Protein AF-A0A6C0B9B1-F1 (afdb_monomer_lite)

Sequence (68 aa):
MPTNSDKWRFTLYTVIMVIVLFNKYAFKTVDRIVGSVVPIYKNGCSTLAGFIVHLMVFTLVLRYSMDL

Foldseek 3Di:
DDDPVNVVVLVVVLVVLCVVCVDLVNLVVVCVVCVVPPNQDDPSDGDPVSVVVSVVVSVVVSVVVVVD

Structure (mmCIF, N/CA/C/O backbone):
data_AF-A0A6C0B9B1-F1
#
_entry.id   AF-A0A6C0B9B1-F1
#
loop_
_atom_site.group_PDB
_atom_site.id
_atom_site.type_symbol
_atom_site.label_atom_id
_atom_site.label_alt_id
_atom_site.label_comp_id
_atom_site.label_asym_id
_atom_site.label_entity_id
_atom_site.label_seq_id
_atom_site.pdbx_PDB_ins_code
_atom_site.Cartn_x
_atom_site.Cartn_y
_atom_site.Cartn_z
_atom_site.occupancy
_atom_site.B_iso_or_equiv
_atom_site.auth_seq_id
_atom_site.auth_comp_id
_atom_site.auth_asym_id
_atom_site.auth_atom_id
_atom_site.pdbx_PDB_model_num
ATOM 1 N N . MET A 1 1 ? 22.596 -4.636 -12.303 1.00 61.00 1 MET A N 1
ATOM 2 C CA . MET A 1 1 ? 22.515 -3.398 -11.495 1.00 61.00 1 MET A CA 1
ATOM 3 C C . MET A 1 1 ? 21.328 -2.615 -12.030 1.00 61.00 1 MET A C 1
ATOM 5 O O . MET A 1 1 ? 21.301 -2.436 -13.242 1.00 61.00 1 MET A O 1
ATOM 9 N N . PRO A 1 2 ? 20.341 -2.213 -11.215 1.00 75.94 2 PRO A N 1
ATOM 10 C CA . PRO A 1 2 ? 19.224 -1.416 -11.716 1.00 75.94 2 PRO A CA 1
ATOM 11 C C . PRO A 1 2 ? 19.731 -0.057 -12.210 1.00 75.94 2 PRO A C 1
ATOM 13 O O . PRO A 1 2 ? 20.523 0.608 -11.534 1.00 75.94 2 PRO A O 1
ATOM 16 N N . THR A 1 3 ? 19.289 0.341 -13.397 1.00 86.00 3 THR A N 1
ATOM 17 C CA . THR A 1 3 ? 19.611 1.637 -14.003 1.00 86.00 3 THR A CA 1
ATOM 18 C C . THR A 1 3 ? 18.856 2.768 -13.291 1.00 86.00 3 THR A C 1
ATOM 20 O O . THR A 1 3 ? 17.896 2.533 -12.554 1.00 86.00 3 THR A O 1
ATOM 23 N N . ASN A 1 4 ? 19.257 4.028 -13.495 1.00 84.25 4 ASN A N 1
ATOM 24 C CA . ASN A 1 4 ? 18.500 5.166 -12.950 1.00 84.25 4 ASN A CA 1
ATOM 25 C C . ASN A 1 4 ? 17.054 5.202 -13.476 1.00 84.25 4 ASN A C 1
ATOM 27 O O . ASN A 1 4 ? 16.147 5.553 -12.726 1.00 84.25 4 ASN A O 1
ATOM 31 N N . SER A 1 5 ? 16.827 4.782 -14.723 1.00 84.44 5 SER A N 1
ATOM 32 C CA . SER A 1 5 ? 15.490 4.607 -15.300 1.00 84.44 5 SER A CA 1
ATOM 33 C C . SER A 1 5 ? 14.662 3.560 -14.558 1.00 84.44 5 SER A C 1
ATOM 35 O O . SER A 1 5 ? 13.486 3.804 -14.296 1.00 84.44 5 SER A O 1
ATOM 37 N N . ASP A 1 6 ? 15.267 2.442 -14.148 1.00 82.69 6 ASP A N 1
ATOM 38 C CA . ASP A 1 6 ? 14.560 1.406 -13.385 1.00 82.69 6 ASP A CA 1
ATOM 39 C C . ASP A 1 6 ? 14.100 1.948 -12.031 1.00 82.69 6 ASP A C 1
ATOM 41 O O . ASP A 1 6 ? 12.949 1.757 -11.645 1.00 82.69 6 ASP A O 1
ATOM 45 N N . LYS A 1 7 ? 14.956 2.712 -11.339 1.00 80.94 7 LYS A N 1
ATOM 46 C CA . LYS A 1 7 ? 14.604 3.339 -10.053 1.00 80.94 7 LYS A CA 1
ATOM 47 C C . LYS A 1 7 ? 13.400 4.270 -10.185 1.00 80.94 7 LYS A C 1
ATOM 49 O O . LYS A 1 7 ? 12.470 4.178 -9.391 1.00 80.94 7 LYS A O 1
ATOM 54 N N . TRP A 1 8 ? 13.396 5.137 -11.198 1.00 86.25 8 TRP A N 1
ATOM 55 C CA . TRP A 1 8 ? 12.275 6.046 -11.454 1.00 86.25 8 TRP A CA 1
ATOM 56 C C . TRP A 1 8 ? 10.991 5.304 -11.803 1.00 86.25 8 TRP A C 1
ATOM 58 O O . TRP A 1 8 ? 9.919 5.672 -11.324 1.00 86.25 8 TRP A O 1
ATOM 68 N N . ARG A 1 9 ? 11.100 4.232 -12.588 1.00 84.69 9 ARG A N 1
ATOM 69 C CA . ARG A 1 9 ? 9.967 3.384 -12.949 1.00 84.69 9 ARG A CA 1
ATOM 70 C C . ARG A 1 9 ? 9.347 2.746 -11.703 1.00 84.69 9 ARG A C 1
ATOM 72 O O . ARG A 1 9 ? 8.143 2.881 -11.510 1.00 84.69 9 ARG A O 1
ATOM 79 N N . PHE A 1 10 ? 10.151 2.157 -10.816 1.00 84.12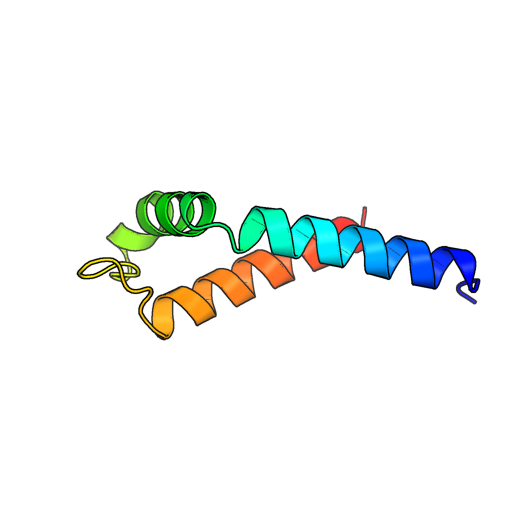 10 PHE A N 1
ATOM 80 C CA . PHE A 1 10 ? 9.661 1.602 -9.547 1.00 84.12 10 PHE A CA 1
ATOM 81 C C . PHE A 1 10 ? 9.031 2.665 -8.641 1.00 84.12 10 PHE A C 1
ATOM 83 O O . PHE A 1 10 ? 7.947 2.442 -8.103 1.00 84.12 10 PHE A O 1
ATOM 90 N N . THR A 1 11 ? 9.647 3.841 -8.509 1.00 87.00 11 THR A N 1
ATOM 91 C CA . THR A 1 11 ? 9.071 4.950 -7.732 1.00 87.00 11 THR A CA 1
ATOM 92 C C . THR A 1 11 ? 7.703 5.364 -8.276 1.00 87.00 11 THR A C 1
ATOM 94 O O . THR A 1 11 ? 6.753 5.506 -7.513 1.00 87.00 11 THR A O 1
ATOM 97 N N . LEU A 1 12 ? 7.558 5.507 -9.595 1.00 88.75 12 LEU A N 1
ATOM 98 C CA . LEU A 1 12 ? 6.279 5.879 -10.203 1.00 88.75 12 LEU A CA 1
ATOM 99 C C . LEU A 1 12 ? 5.215 4.792 -10.013 1.00 88.75 12 LEU A C 1
ATOM 101 O O . LEU A 1 12 ? 4.094 5.110 -9.616 1.00 88.75 12 LEU A O 1
ATOM 105 N N . TYR A 1 13 ? 5.561 3.519 -10.228 1.00 86.19 13 TYR A N 1
ATOM 106 C CA . TYR A 1 13 ? 4.630 2.405 -10.012 1.00 86.19 13 TYR A CA 1
ATOM 107 C C . TYR A 1 13 ? 4.136 2.347 -8.570 1.00 86.19 13 TYR A C 1
ATOM 109 O O . TYR A 1 13 ? 2.933 2.260 -8.329 1.00 86.19 13 TYR A O 1
ATOM 117 N N . THR A 1 14 ? 5.052 2.440 -7.610 1.00 86.69 14 THR A N 1
ATOM 118 C CA . THR A 1 14 ? 4.709 2.375 -6.187 1.00 86.69 14 THR A CA 1
ATOM 119 C C . THR A 1 14 ? 3.869 3.574 -5.745 1.00 86.69 14 THR A C 1
ATOM 121 O O . THR A 1 14 ? 2.896 3.385 -5.020 1.00 86.69 14 THR A O 1
ATOM 124 N N . VAL A 1 15 ? 4.145 4.785 -6.243 1.00 90.12 15 VAL A N 1
ATOM 125 C CA . VAL A 1 15 ? 3.318 5.977 -5.974 1.00 90.12 15 VAL A CA 1
ATOM 126 C C . VAL A 1 15 ? 1.902 5.823 -6.530 1.00 90.12 15 VAL A C 1
ATOM 128 O O . VAL A 1 15 ? 0.935 6.059 -5.807 1.00 90.12 15 VAL A O 1
ATOM 131 N N . ILE A 1 16 ? 1.756 5.388 -7.785 1.00 88.62 16 ILE A N 1
ATOM 132 C CA . ILE A 1 16 ? 0.438 5.158 -8.398 1.00 88.62 16 ILE A CA 1
ATOM 133 C C . ILE A 1 16 ? -0.344 4.120 -7.586 1.00 88.62 16 ILE A C 1
ATOM 135 O O . ILE A 1 16 ? -1.519 4.313 -7.274 1.00 88.62 16 ILE A O 1
ATOM 139 N N . MET A 1 17 ? 0.326 3.044 -7.184 1.00 85.56 17 MET A N 1
ATOM 140 C CA . MET A 1 17 ? -0.258 1.972 -6.390 1.00 85.56 17 MET A CA 1
ATOM 141 C C . MET A 1 17 ? -0.719 2.448 -5.007 1.00 85.56 17 MET A C 1
ATOM 143 O O . MET A 1 17 ? -1.827 2.112 -4.588 1.00 85.56 17 MET A O 1
ATOM 147 N N . VAL A 1 18 ? 0.083 3.275 -4.321 1.00 86.06 18 VAL A N 1
ATOM 148 C CA . VAL A 1 18 ? -0.308 3.913 -3.054 1.00 86.06 18 VAL A CA 1
ATOM 149 C C . VAL A 1 18 ? -1.540 4.781 -3.255 1.00 86.06 18 VAL A C 1
ATOM 151 O O . VAL A 1 18 ? -2.467 4.673 -2.467 1.00 86.06 18 VAL A O 1
ATOM 154 N N . ILE A 1 19 ? -1.597 5.608 -4.300 1.00 85.62 19 ILE A N 1
ATOM 155 C CA . ILE A 1 19 ? -2.748 6.493 -4.548 1.00 85.62 19 ILE A CA 1
ATOM 156 C C . ILE A 1 19 ? -4.032 5.682 -4.753 1.00 85.62 19 ILE A C 1
ATOM 158 O O . ILE A 1 19 ? -5.079 6.019 -4.196 1.00 85.62 19 ILE A O 1
ATOM 162 N N . VAL A 1 20 ? -3.955 4.596 -5.526 1.00 83.00 20 VAL A N 1
ATOM 163 C CA . VAL A 1 20 ? -5.099 3.710 -5.775 1.00 83.00 20 VAL A CA 1
ATOM 164 C C . VAL A 1 20 ? -5.536 3.015 -4.487 1.00 83.00 20 VAL A C 1
ATOM 166 O O . VAL A 1 20 ? -6.727 2.995 -4.170 1.00 83.00 20 VAL A O 1
ATOM 169 N N . LEU A 1 21 ? -4.584 2.475 -3.724 1.00 77.56 21 LEU A N 1
ATOM 170 C CA . LEU A 1 21 ? -4.891 1.701 -2.529 1.00 77.56 21 LEU A CA 1
ATOM 171 C C . LEU A 1 21 ? -5.259 2.583 -1.333 1.00 77.56 21 LEU A C 1
ATOM 173 O O . LEU A 1 21 ? -6.145 2.207 -0.585 1.00 77.56 21 LEU A O 1
ATOM 177 N N . PHE A 1 22 ? -4.681 3.763 -1.140 1.00 77.81 22 PHE A N 1
ATOM 178 C CA . PHE A 1 22 ? -4.982 4.644 0.003 1.00 77.81 22 PHE A CA 1
ATOM 179 C C . PHE A 1 22 ? -6.190 5.565 -0.227 1.00 77.81 22 PHE A C 1
ATOM 181 O O . PHE A 1 22 ? -6.449 6.482 0.554 1.00 77.81 22 PHE A O 1
ATOM 188 N N . ASN A 1 23 ? -6.980 5.315 -1.269 1.00 78.69 23 ASN A N 1
ATOM 189 C CA . ASN A 1 23 ? -8.240 6.010 -1.487 1.00 78.69 23 ASN A CA 1
ATOM 190 C C . ASN A 1 23 ? -9.310 5.559 -0.464 1.00 78.69 23 ASN A C 1
ATOM 192 O O . ASN A 1 23 ? -9.412 4.376 -0.137 1.00 78.69 23 ASN A O 1
ATOM 196 N N . LYS A 1 24 ? -10.182 6.478 -0.012 1.00 69.81 24 LYS A N 1
ATOM 197 C CA . LYS A 1 24 ? -11.369 6.175 0.819 1.00 69.81 24 LYS A CA 1
ATOM 198 C C . LYS A 1 24 ? -12.200 5.007 0.271 1.00 69.81 24 LYS A C 1
ATOM 200 O O . LYS A 1 24 ? -12.743 4.228 1.051 1.00 69.81 24 LYS A O 1
ATOM 205 N N . TYR A 1 25 ? -12.293 4.871 -1.053 1.00 70.25 25 TYR A N 1
ATOM 206 C CA . TYR A 1 25 ? -13.008 3.754 -1.678 1.00 70.25 25 TYR A CA 1
ATOM 207 C C . TYR A 1 25 ? -12.326 2.406 -1.430 1.00 70.25 25 TYR A C 1
ATOM 209 O O . TYR A 1 25 ? -13.009 1.439 -1.113 1.00 70.25 25 TYR A O 1
ATOM 217 N N . ALA A 1 26 ? -10.997 2.343 -1.504 1.00 72.06 26 ALA A N 1
ATOM 218 C CA . ALA A 1 26 ? -10.245 1.118 -1.259 1.00 72.06 26 ALA A CA 1
ATOM 219 C C . ALA A 1 26 ? -10.321 0.692 0.215 1.00 72.06 26 ALA A C 1
ATOM 221 O O . ALA A 1 26 ? -10.546 -0.485 0.488 1.00 72.06 26 ALA A O 1
ATOM 222 N N . PHE A 1 27 ? -10.273 1.645 1.153 1.00 69.38 27 PHE A N 1
ATOM 223 C CA . PHE A 1 27 ? -10.540 1.374 2.572 1.00 69.38 27 PHE A CA 1
ATOM 224 C C . PHE A 1 27 ? -11.924 0.756 2.797 1.00 69.38 27 PHE A C 1
ATOM 226 O O . PHE A 1 27 ? -12.051 -0.212 3.539 1.00 69.38 27 PHE A O 1
ATOM 233 N N . LYS A 1 28 ? -12.960 1.269 2.121 1.00 69.31 28 LYS A N 1
ATOM 234 C CA . LYS A 1 28 ? -14.323 0.722 2.204 1.00 69.31 28 LYS A CA 1
ATOM 235 C C . LYS A 1 28 ? -14.427 -0.687 1.610 1.00 69.31 28 LYS A C 1
ATOM 237 O O . LYS A 1 28 ? -15.190 -1.508 2.112 1.00 69.31 28 LYS A O 1
ATOM 242 N N . THR A 1 29 ? -13.682 -0.974 0.544 1.00 72.31 29 THR A N 1
ATOM 243 C CA . THR A 1 29 ? -13.644 -2.309 -0.069 1.00 72.31 29 THR A CA 1
ATOM 244 C C . THR A 1 29 ? -12.943 -3.314 0.839 1.00 72.31 29 THR A C 1
ATOM 246 O O . THR A 1 29 ? -13.472 -4.400 1.057 1.00 72.31 29 THR A O 1
ATOM 249 N N . VAL A 1 30 ? -11.799 -2.944 1.424 1.00 70.75 30 VAL A N 1
ATOM 250 C CA . VAL A 1 30 ? -11.068 -3.801 2.371 1.00 70.75 30 VAL A CA 1
ATOM 251 C C . VAL A 1 30 ? -11.874 -4.010 3.654 1.00 70.75 30 VAL A C 1
ATOM 253 O O . VAL A 1 30 ? -11.969 -5.142 4.113 1.00 70.75 30 VAL A O 1
ATOM 256 N N . ASP A 1 31 ? -12.536 -2.977 4.183 1.00 70.19 31 ASP A N 1
ATOM 257 C CA . ASP A 1 31 ? -13.471 -3.113 5.310 1.00 70.19 31 ASP A CA 1
ATOM 258 C C . ASP A 1 31 ? -14.664 -4.018 4.961 1.00 70.19 31 ASP A C 1
ATOM 260 O O . ASP A 1 31 ? -15.067 -4.831 5.775 1.00 70.19 31 ASP A O 1
ATOM 264 N N . ARG A 1 32 ? -15.184 -4.009 3.729 1.00 70.25 32 ARG A N 1
ATOM 265 C CA . ARG A 1 32 ? -16.218 -4.986 3.337 1.00 70.25 32 ARG A CA 1
ATOM 266 C C . ARG A 1 32 ? -15.726 -6.433 3.306 1.00 70.25 32 ARG A C 1
ATOM 268 O O . ARG A 1 32 ? -16.521 -7.333 3.556 1.00 70.25 32 ARG A O 1
ATOM 275 N N . ILE A 1 33 ? -14.457 -6.658 2.973 1.00 72.12 33 ILE A N 1
ATOM 276 C CA . ILE A 1 33 ? -13.877 -8.002 2.835 1.00 72.12 33 ILE A CA 1
ATOM 277 C C . ILE A 1 33 ? -13.387 -8.530 4.193 1.00 72.12 33 ILE A C 1
ATOM 279 O O . ILE A 1 33 ? -13.604 -9.691 4.521 1.00 72.12 33 ILE A O 1
ATOM 283 N N . VAL A 1 34 ? -12.745 -7.677 4.995 1.00 69.88 34 VAL A N 1
ATOM 284 C CA . VAL A 1 34 ? -12.071 -8.043 6.255 1.00 69.88 34 VAL A CA 1
ATOM 285 C C . VAL A 1 34 ? -12.842 -7.567 7.495 1.00 69.88 34 VAL A C 1
ATOM 287 O O . VAL A 1 34 ? -12.626 -8.078 8.592 1.00 69.88 34 VAL A O 1
ATOM 290 N N . GLY A 1 35 ? -13.810 -6.662 7.336 1.00 64.44 35 GLY A N 1
ATOM 291 C CA . GLY A 1 35 ? -14.649 -6.112 8.411 1.00 64.44 35 GLY A CA 1
ATOM 292 C C . GLY A 1 35 ? -15.475 -7.144 9.171 1.00 64.44 35 GLY A C 1
ATOM 293 O O . GLY A 1 35 ? -15.876 -6.891 10.304 1.00 64.44 35 GLY A O 1
ATOM 294 N N . SER A 1 36 ? -15.681 -8.332 8.587 1.00 63.72 36 SER A N 1
ATOM 295 C CA . SER A 1 36 ? -16.281 -9.480 9.277 1.00 63.72 36 SER A CA 1
ATOM 296 C C . SER A 1 36 ? -15.385 -10.059 10.380 1.00 63.72 36 SER A C 1
ATOM 298 O O . SER A 1 36 ? -15.892 -10.751 11.258 1.00 63.72 36 SER A O 1
ATOM 300 N N . VAL A 1 37 ? -14.071 -9.827 10.321 1.00 63.31 37 VAL A N 1
ATOM 301 C CA . VAL A 1 37 ? -13.078 -10.386 11.254 1.00 63.31 37 VAL A CA 1
ATOM 302 C C . VAL A 1 37 ? -12.569 -9.313 12.218 1.00 63.31 37 VAL A C 1
ATOM 304 O O . VAL A 1 37 ? -12.347 -9.592 13.393 1.00 63.31 37 VAL A O 1
ATOM 307 N N . VAL A 1 38 ? -12.412 -8.071 11.748 1.00 61.12 38 VAL A N 1
ATOM 308 C CA . VAL A 1 38 ? -11.956 -6.934 12.562 1.00 61.12 38 VAL A CA 1
ATOM 309 C C . VAL A 1 38 ? -12.711 -5.686 12.109 1.00 61.12 38 VAL A C 1
ATOM 311 O O . VAL A 1 38 ? -12.659 -5.396 10.924 1.00 61.12 38 VAL A O 1
ATOM 314 N N . PRO A 1 39 ? -13.377 -4.902 12.975 1.00 58.03 39 PRO A N 1
ATOM 315 C CA . PRO A 1 39 ? -14.012 -3.655 12.547 1.00 58.03 39 PRO A CA 1
ATOM 316 C C . PRO A 1 39 ? -12.944 -2.617 12.145 1.00 58.03 39 PRO A C 1
ATOM 318 O O . PRO A 1 39 ? -12.273 -2.028 12.997 1.00 58.03 39 PRO A O 1
ATOM 321 N N . ILE A 1 40 ? -12.773 -2.400 10.838 1.00 63.72 40 ILE A N 1
ATOM 322 C CA . ILE A 1 40 ? -11.741 -1.526 10.245 1.00 63.72 40 ILE A CA 1
ATOM 323 C C . ILE A 1 40 ? -12.266 -0.087 10.135 1.00 63.72 40 ILE A C 1
ATOM 325 O O . ILE A 1 40 ? -11.493 0.868 10.260 1.00 63.72 40 ILE A O 1
ATOM 329 N N . TYR A 1 41 ? -13.583 0.076 9.987 1.00 59.94 41 TYR A N 1
ATOM 330 C CA . TYR A 1 41 ? -14.237 1.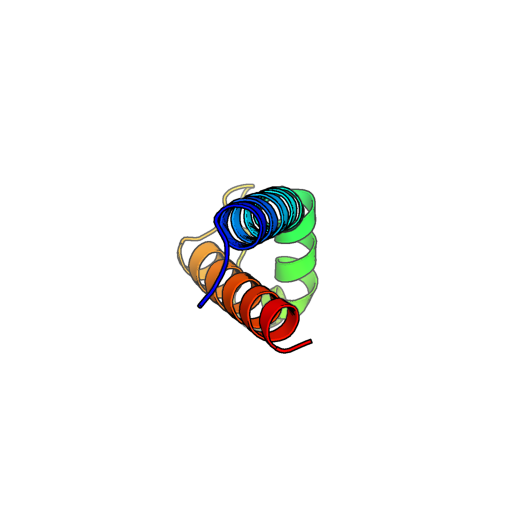362 9.778 1.00 59.94 41 TYR A CA 1
ATOM 331 C C . TYR A 1 41 ? -15.308 1.645 10.842 1.00 59.94 41 TYR A C 1
ATOM 333 O O . TYR A 1 41 ? -16.337 0.974 10.916 1.00 59.94 41 TYR A O 1
ATOM 341 N N . LYS A 1 42 ? -15.096 2.675 11.671 1.00 61.44 42 LYS A N 1
ATOM 342 C CA . LYS A 1 42 ? -16.097 3.145 12.645 1.00 61.44 42 LYS A CA 1
ATOM 343 C C . LYS A 1 42 ? -16.236 4.661 12.519 1.00 61.44 42 LYS A C 1
ATOM 345 O O . LYS A 1 42 ? -15.251 5.386 12.606 1.00 61.44 42 LYS A O 1
ATOM 350 N N . ASN A 1 43 ? -17.457 5.146 12.288 1.00 60.00 43 ASN A N 1
ATOM 351 C CA . ASN A 1 43 ? -17.778 6.579 12.192 1.00 60.00 43 ASN A CA 1
ATOM 352 C C . ASN A 1 43 ? -16.971 7.375 11.141 1.00 60.00 43 ASN A C 1
ATOM 354 O O . ASN A 1 43 ? -16.669 8.545 11.353 1.00 60.00 43 ASN A O 1
ATOM 358 N N . GLY A 1 44 ? -16.596 6.769 10.009 1.00 58.09 44 GLY A N 1
ATOM 359 C CA . GLY A 1 44 ? -15.869 7.480 8.945 1.00 58.09 44 GLY A CA 1
ATOM 360 C C . GLY A 1 44 ? -14.351 7.580 9.143 1.00 58.09 44 GLY A C 1
ATOM 361 O O . GLY A 1 44 ? -13.651 8.002 8.220 1.00 58.09 44 GLY A O 1
ATOM 362 N N . CYS A 1 45 ? -13.835 7.151 10.298 1.00 58.56 45 CYS A N 1
ATOM 363 C CA . CYS A 1 45 ? -12.407 7.077 10.582 1.00 58.56 45 CYS A CA 1
ATOM 364 C C . CYS A 1 45 ? -11.903 5.638 10.421 1.00 58.56 45 CYS A C 1
ATOM 366 O O . CYS A 1 45 ? -12.487 4.690 10.952 1.00 58.56 45 CYS A O 1
ATOM 368 N N . SER A 1 46 ? -10.794 5.486 9.695 1.00 61.41 46 SER A N 1
ATOM 369 C CA . SER A 1 46 ? -10.017 4.246 9.698 1.00 61.41 46 SER A CA 1
ATOM 370 C C . SER A 1 46 ? -9.479 4.021 11.108 1.00 61.41 46 SER A C 1
ATOM 372 O O . SER A 1 46 ? -8.780 4.879 11.647 1.00 61.41 46 SER A O 1
ATOM 374 N N . THR A 1 47 ? -9.754 2.862 11.695 1.00 68.94 47 THR A N 1
ATOM 375 C CA . THR A 1 47 ? -9.083 2.431 12.927 1.00 68.94 47 THR A CA 1
ATOM 376 C C . THR A 1 47 ? -7.589 2.224 12.641 1.00 68.94 47 THR A C 1
ATOM 378 O O . THR A 1 47 ? -7.217 1.852 11.526 1.00 68.94 47 THR A O 1
ATOM 381 N N . LEU A 1 48 ? -6.714 2.414 13.636 1.00 73.88 48 LEU A N 1
ATOM 382 C CA . LEU A 1 48 ? -5.279 2.104 13.518 1.00 73.88 48 LEU A CA 1
ATOM 383 C C . LEU A 1 48 ? -5.046 0.657 13.038 1.00 73.88 48 LEU A C 1
ATOM 385 O O . LEU A 1 48 ? -4.229 0.413 12.158 1.00 73.88 48 LEU A O 1
ATOM 389 N N . ALA A 1 49 ? -5.830 -0.292 13.556 1.00 70.25 49 ALA A N 1
ATOM 390 C CA . ALA A 1 49 ? -5.842 -1.682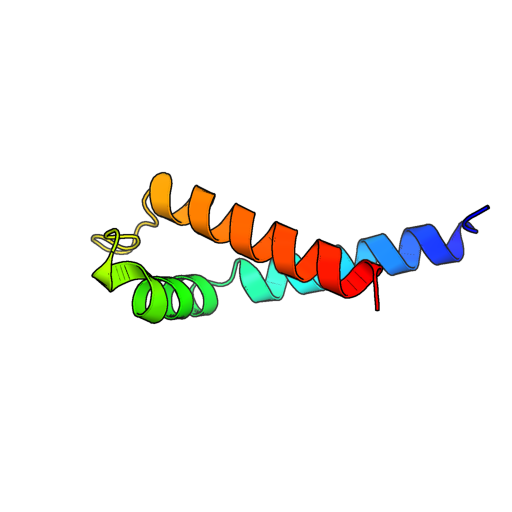 13.100 1.00 70.25 49 ALA A CA 1
ATOM 391 C C . ALA A 1 49 ? -6.173 -1.807 11.604 1.00 70.25 49 ALA A C 1
ATOM 393 O O . ALA A 1 49 ? -5.550 -2.588 10.891 1.00 70.25 49 ALA A O 1
ATOM 394 N N . GLY A 1 50 ? -7.110 -0.995 11.113 1.00 70.69 50 GLY A N 1
ATOM 395 C CA . GLY A 1 50 ? -7.479 -0.975 9.708 1.00 70.69 50 GLY A CA 1
ATOM 396 C C . GLY A 1 50 ? -6.374 -0.450 8.800 1.00 70.69 50 GLY A C 1
ATOM 397 O O . GLY A 1 50 ? -6.119 -1.016 7.743 1.00 70.69 50 GLY A O 1
ATOM 398 N N . PHE A 1 51 ? -5.648 0.566 9.264 1.00 76.25 51 PHE A N 1
ATOM 399 C CA . PHE A 1 51 ? -4.458 1.070 8.587 1.00 76.25 51 PHE A CA 1
ATOM 400 C C . PHE A 1 51 ? -3.350 0.009 8.502 1.00 76.25 51 PHE A C 1
ATOM 402 O O . PHE A 1 51 ? -2.735 -0.144 7.452 1.00 76.25 51 PHE A O 1
ATOM 409 N N . ILE A 1 52 ? -3.132 -0.766 9.572 1.00 81.81 52 ILE A N 1
ATOM 410 C CA . ILE A 1 52 ? -2.129 -1.845 9.604 1.00 81.81 52 ILE A CA 1
ATOM 411 C C . ILE A 1 52 ? -2.479 -2.963 8.614 1.00 81.81 52 ILE A C 1
ATOM 413 O O . ILE A 1 52 ? -1.620 -3.380 7.836 1.00 81.81 52 ILE A O 1
ATOM 417 N N . VAL A 1 53 ? -3.734 -3.424 8.607 1.00 80.06 53 VAL A N 1
ATOM 418 C CA . VAL A 1 53 ? -4.207 -4.436 7.644 1.00 80.06 53 VAL A CA 1
ATOM 419 C C . VAL A 1 53 ? -4.028 -3.929 6.216 1.00 80.06 53 VAL A C 1
ATOM 421 O O . VAL A 1 53 ? -3.519 -4.646 5.355 1.00 80.06 53 VAL A O 1
ATOM 424 N N . HIS A 1 54 ? -4.377 -2.668 5.973 1.00 78.25 54 HIS A N 1
ATOM 425 C CA . HIS A 1 54 ? -4.228 -2.050 4.663 1.00 78.25 54 HIS A CA 1
ATOM 426 C C . HIS A 1 54 ? -2.763 -1.951 4.222 1.00 78.25 54 HIS A C 1
ATOM 428 O O . HIS A 1 54 ? -2.450 -2.213 3.062 1.00 78.25 54 HIS A O 1
ATOM 434 N N . LEU A 1 55 ? -1.851 -1.655 5.154 1.00 84.38 55 LEU A N 1
ATOM 435 C CA . LEU A 1 55 ? -0.408 -1.659 4.911 1.00 84.38 55 LEU A CA 1
ATOM 436 C C . LEU A 1 55 ? 0.112 -3.053 4.546 1.00 84.38 55 LEU A C 1
ATOM 438 O O . LEU A 1 55 ? 0.946 -3.177 3.649 1.00 84.38 55 LEU A O 1
ATOM 442 N N . MET A 1 56 ? -0.372 -4.100 5.224 1.00 85.38 56 MET A N 1
ATOM 443 C CA . MET A 1 56 ? -0.009 -5.483 4.904 1.00 85.38 56 MET A CA 1
ATOM 444 C C . MET A 1 56 ? -0.468 -5.863 3.499 1.00 85.38 56 MET A C 1
ATOM 446 O O . MET A 1 56 ? 0.337 -6.373 2.724 1.00 85.38 56 MET A O 1
ATOM 450 N N . VAL A 1 57 ? -1.726 -5.570 3.151 1.00 82.88 57 VAL A N 1
ATOM 451 C CA . VAL A 1 57 ? -2.259 -5.830 1.806 1.00 82.88 57 VAL A CA 1
ATOM 452 C C . VAL A 1 57 ? -1.452 -5.060 0.765 1.00 82.88 57 VAL A C 1
ATOM 454 O O . VAL A 1 57 ? -0.964 -5.663 -0.185 1.00 82.88 57 VAL A O 1
ATOM 457 N N . PHE A 1 58 ? -1.227 -3.760 0.969 1.00 85.31 58 PHE A N 1
ATOM 458 C CA . PHE A 1 58 ? -0.400 -2.942 0.080 1.00 85.31 58 PHE A CA 1
ATOM 459 C C . PHE A 1 58 ? 0.991 -3.549 -0.128 1.00 85.31 58 PHE A C 1
ATOM 461 O O . PHE A 1 58 ? 1.430 -3.714 -1.264 1.00 85.31 58 PHE A O 1
ATOM 468 N N . THR A 1 59 ? 1.658 -3.933 0.960 1.00 87.12 59 THR A N 1
ATOM 46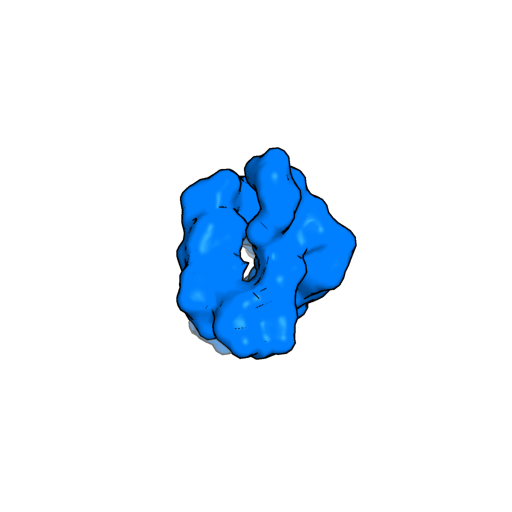9 C CA . THR A 1 59 ? 2.995 -4.532 0.910 1.00 87.12 59 THR A CA 1
ATOM 470 C C . T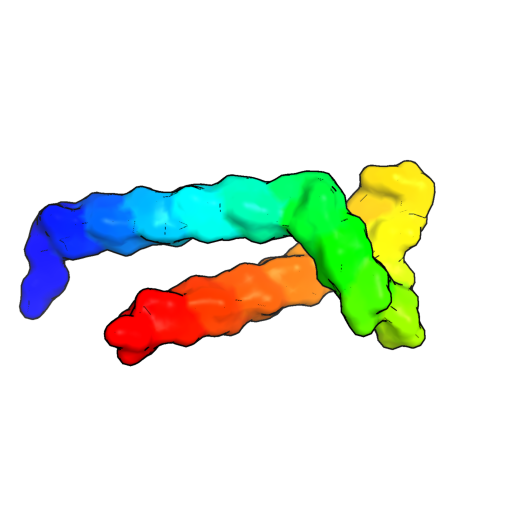HR A 1 59 ? 2.981 -5.851 0.144 1.00 87.12 59 THR A C 1
ATOM 472 O O . THR A 1 59 ? 3.888 -6.095 -0.646 1.00 87.12 59 THR A O 1
ATOM 475 N N . LEU A 1 60 ? 1.953 -6.684 0.333 1.00 85.88 60 LEU A N 1
ATOM 476 C CA . LEU A 1 60 ? 1.805 -7.958 -0.369 1.00 85.88 60 LEU A CA 1
ATOM 477 C C . LEU A 1 60 ? 1.641 -7.751 -1.881 1.00 85.88 60 LEU A C 1
ATOM 479 O O . LEU A 1 60 ? 2.359 -8.372 -2.661 1.00 85.88 60 LEU A O 1
ATOM 483 N N . VAL A 1 61 ? 0.747 -6.846 -2.296 1.00 85.31 61 VAL A N 1
ATOM 484 C CA . VAL A 1 61 ? 0.510 -6.571 -3.723 1.00 85.31 61 VAL A CA 1
ATOM 485 C C . VAL A 1 61 ? 1.738 -5.912 -4.357 1.00 85.31 61 VAL A C 1
ATOM 487 O O . VAL A 1 61 ? 2.126 -6.284 -5.459 1.00 85.31 61 VAL A O 1
ATOM 490 N N . LEU A 1 62 ? 2.395 -4.982 -3.659 1.00 85.44 62 LEU A N 1
ATOM 491 C CA . LEU A 1 62 ? 3.624 -4.337 -4.124 1.00 85.44 62 LEU A CA 1
ATOM 492 C C . LEU A 1 62 ? 4.749 -5.356 -4.325 1.00 85.44 62 LEU A C 1
ATOM 494 O O . LEU A 1 62 ? 5.426 -5.336 -5.351 1.00 85.44 62 LEU A O 1
ATOM 498 N N . ARG A 1 63 ? 4.917 -6.290 -3.386 1.00 85.38 63 ARG A N 1
ATOM 499 C CA . ARG A 1 63 ? 5.927 -7.346 -3.495 1.00 85.38 63 ARG A CA 1
ATOM 500 C C . ARG A 1 63 ? 5.629 -8.292 -4.650 1.00 85.38 63 ARG A C 1
ATOM 502 O O . ARG A 1 63 ? 6.534 -8.582 -5.417 1.00 85.38 63 ARG A O 1
ATOM 509 N N . TYR A 1 64 ? 4.365 -8.672 -4.824 1.00 83.06 64 TYR A N 1
ATOM 510 C CA . TYR A 1 64 ? 3.925 -9.461 -5.972 1.00 83.06 64 TYR A CA 1
ATOM 511 C C . TYR A 1 64 ? 4.165 -8.731 -7.302 1.00 83.06 64 TYR A C 1
ATOM 513 O O . TYR A 1 64 ? 4.654 -9.326 -8.250 1.00 83.06 64 TYR A O 1
ATOM 521 N N . SER A 1 65 ? 3.901 -7.423 -7.364 1.00 79.44 65 SER A N 1
ATOM 522 C CA . SER A 1 65 ? 4.106 -6.625 -8.582 1.00 79.44 65 SER A CA 1
ATOM 523 C C . SER A 1 65 ? 5.570 -6.427 -8.980 1.00 79.44 65 SER A C 1
ATOM 525 O O . SER A 1 65 ? 5.832 -6.066 -10.118 1.00 79.44 65 SER A O 1
ATOM 527 N N . MET A 1 66 ? 6.512 -6.605 -8.047 1.00 76.06 66 MET A N 1
ATOM 528 C CA . MET A 1 66 ? 7.951 -6.543 -8.329 1.00 76.06 66 MET A CA 1
ATOM 529 C C . MET A 1 66 ? 8.547 -7.912 -8.670 1.00 76.06 66 MET A C 1
ATOM 531 O O . MET A 1 66 ? 9.656 -7.962 -9.195 1.00 76.06 66 MET A O 1
ATOM 535 N N . ASP A 1 67 ? 7.844 -8.992 -8.325 1.00 73.06 67 ASP A N 1
ATOM 536 C CA . ASP A 1 67 ? 8.220 -10.374 -8.642 1.00 73.06 67 ASP A CA 1
ATOM 537 C C . ASP A 1 67 ? 7.725 -10.798 -10.041 1.00 73.06 67 ASP A C 1
ATOM 539 O O . ASP A 1 67 ? 8.315 -11.680 -10.661 1.00 73.06 67 ASP A O 1
ATOM 543 N N . LEU A 1 68 ? 6.663 -10.144 -10.536 1.00 57.81 68 LEU A N 1
ATOM 544 C CA . LEU A 1 68 ? 6.074 -10.312 -11.872 1.00 57.81 68 LE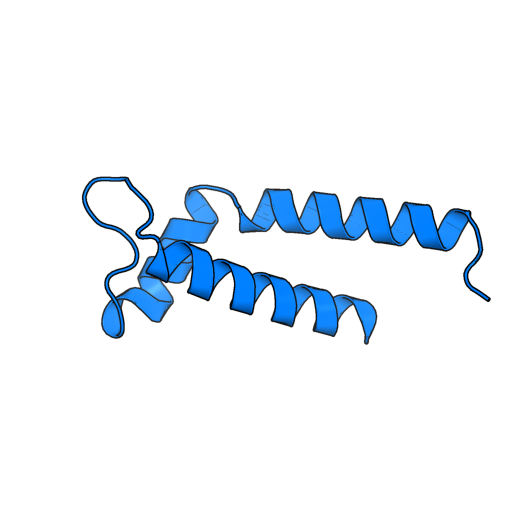U A CA 1
ATOM 545 C C . LEU A 1 68 ? 6.814 -9.496 -12.947 1.00 57.81 68 LEU A C 1
ATOM 547 O O . LEU A 1 68 ? 6.975 -10.024 -14.071 1.00 57.81 68 LEU A O 1
#

Secondary structure (DSSP, 8-state):
---HHHHHHHHHHHHHHHHHHTSHHHHHHHHHHHTTTS--EETTEEPHHHHHHHHHHHHHHHHHHHH-

Radius of gyration: 14.38 Å; chains: 1; bounding box: 40×18×29 Å

Organism: NCBI:txid1070528

pLDDT: mean 75.86, std 9.68, range [57.81, 90.12]